Protein AF-A0A6A0HAI7-F1 (afdb_monomer)

Mean predicted aligned error: 9.39 Å

Structure (mmCIF, N/CA/C/O backbone):
data_AF-A0A6A0HAI7-F1
#
_entry.id   AF-A0A6A0HAI7-F1
#
loop_
_atom_site.group_PDB
_atom_site.id
_atom_site.type_symbol
_atom_site.label_atom_id
_atom_site.label_alt_id
_atom_site.label_comp_id
_atom_site.label_asym_id
_atom_site.label_entity_id
_atom_site.label_seq_id
_atom_site.pdbx_PDB_ins_code
_atom_site.Cartn_x
_atom_site.Cartn_y
_atom_site.Cartn_z
_atom_site.occupancy
_atom_site.B_iso_or_equiv
_atom_site.auth_seq_id
_atom_site.auth_comp_id
_atom_site.auth_asym_id
_atom_site.auth_atom_id
_atom_site.pdbx_PDB_model_num
ATOM 1 N N . MET A 1 1 ? -22.309 -14.826 48.897 1.00 45.53 1 MET A N 1
ATOM 2 C CA . MET A 1 1 ? -22.181 -15.515 47.592 1.00 45.53 1 MET A CA 1
ATOM 3 C C . MET A 1 1 ? -22.542 -14.545 46.463 1.00 45.53 1 MET A C 1
ATOM 5 O O . MET A 1 1 ? -23.394 -14.821 45.639 1.00 45.53 1 MET A O 1
ATOM 9 N N . VAL A 1 2 ? -22.057 -13.303 46.513 1.00 44.00 2 VAL A N 1
ATOM 10 C CA . VAL A 1 2 ? -20.941 -12.828 45.668 1.00 44.00 2 VAL A CA 1
ATOM 11 C C . VAL A 1 2 ? -20.968 -13.411 44.246 1.00 44.00 2 VAL A C 1
ATOM 13 O O . VAL A 1 2 ? -20.041 -14.093 43.822 1.00 44.00 2 VAL A O 1
ATOM 16 N N . GLN A 1 3 ? -22.025 -13.130 43.484 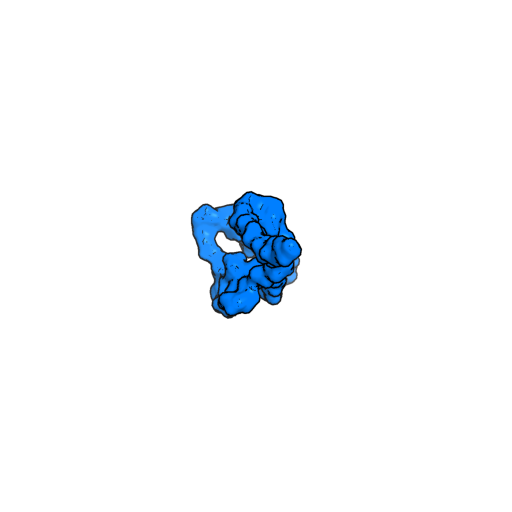1.00 44.88 3 GLN A N 1
ATOM 17 C CA . GLN A 1 3 ? -21.894 -13.105 42.031 1.00 44.88 3 GLN A CA 1
ATOM 18 C C . GLN A 1 3 ? -21.074 -11.863 41.686 1.00 44.88 3 GLN A C 1
ATOM 20 O O . GLN A 1 3 ? -21.603 -10.787 41.429 1.00 44.88 3 GLN A O 1
ATOM 25 N N . LEU A 1 4 ? -19.749 -12.022 41.741 1.00 51.31 4 LEU A N 1
ATOM 26 C CA . LEU A 1 4 ? -18.809 -11.176 41.025 1.00 51.31 4 LEU A CA 1
ATOM 27 C C . LEU A 1 4 ? -19.162 -11.257 39.534 1.00 51.31 4 LEU A C 1
ATOM 29 O O . LEU A 1 4 ? -18.597 -12.050 38.786 1.00 51.31 4 LEU A O 1
ATOM 33 N N . THR A 1 5 ? -20.107 -10.441 39.077 1.00 55.00 5 THR A N 1
ATOM 34 C CA . THR A 1 5 ? -20.147 -10.057 37.672 1.00 55.00 5 THR A CA 1
ATOM 35 C C . THR A 1 5 ? -18.886 -9.241 37.442 1.00 55.00 5 THR A C 1
ATOM 37 O O . THR A 1 5 ? -18.797 -8.087 37.859 1.00 55.00 5 THR A O 1
ATOM 40 N N . LEU A 1 6 ? -17.874 -9.886 36.865 1.00 56.03 6 LEU A N 1
ATOM 41 C CA . LEU A 1 6 ? -16.648 -9.273 36.379 1.00 56.03 6 LEU A CA 1
ATOM 42 C C . LEU A 1 6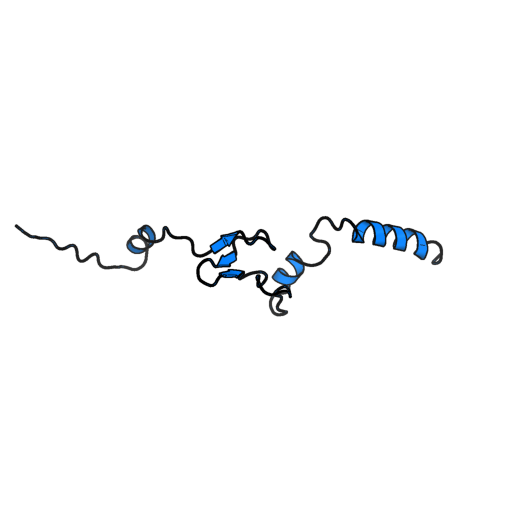 ? -17.011 -8.088 35.471 1.00 56.03 6 LEU A C 1
ATOM 44 O O . LEU A 1 6 ? -17.199 -8.244 34.266 1.00 56.03 6 LEU A O 1
ATOM 48 N N . PHE A 1 7 ? -17.082 -6.885 36.040 1.00 52.81 7 PHE A N 1
ATOM 49 C CA . PHE A 1 7 ? -16.855 -5.648 35.309 1.00 52.81 7 PHE A CA 1
ATOM 50 C C . PHE A 1 7 ? -15.395 -5.699 34.857 1.00 52.81 7 PHE A C 1
ATOM 52 O O . PHE A 1 7 ? -14.501 -5.187 35.528 1.00 52.81 7 PHE A O 1
ATOM 59 N N . VAL A 1 8 ? -15.119 -6.395 33.750 1.00 59.91 8 VAL A N 1
ATOM 60 C CA . VAL A 1 8 ? -13.816 -6.320 33.093 1.00 59.91 8 VAL A CA 1
ATOM 61 C C . VAL A 1 8 ? -13.703 -4.887 32.597 1.00 59.91 8 VAL A C 1
ATOM 63 O O . VAL A 1 8 ? -14.210 -4.542 31.530 1.00 59.91 8 VAL A O 1
ATOM 66 N N . VAL A 1 9 ? -13.092 -4.031 33.418 1.00 62.03 9 VAL A N 1
ATOM 67 C CA . VAL A 1 9 ? -12.693 -2.682 33.037 1.00 62.03 9 VAL A CA 1
ATOM 68 C C . VAL A 1 9 ? -11.888 -2.852 31.757 1.00 62.03 9 VAL A C 1
ATOM 70 O O . VAL A 1 9 ? -10.803 -3.434 31.767 1.00 62.03 9 VAL A O 1
ATOM 73 N N . GLN A 1 10 ? -12.457 -2.420 30.633 1.00 67.25 10 GLN A N 1
ATOM 74 C CA . GLN A 1 10 ? -11.822 -2.503 29.325 1.00 67.25 10 GLN A CA 1
ATOM 75 C C . GLN A 1 10 ? -10.729 -1.427 29.277 1.00 67.25 10 GLN A C 1
ATOM 77 O O . GLN A 1 10 ? -10.874 -0.364 28.679 1.00 67.25 10 GLN A O 1
ATOM 82 N N . THR A 1 11 ? -9.656 -1.664 30.029 1.00 80.69 11 THR A N 1
ATOM 83 C CA . THR A 1 11 ? -8.507 -0.775 30.137 1.00 80.69 11 THR A CA 1
ATOM 84 C C . THR A 1 11 ? -7.734 -0.773 28.819 1.00 80.69 11 THR A C 1
ATOM 86 O O . THR A 1 11 ? -7.736 -1.737 28.050 1.00 80.69 11 THR A O 1
ATOM 89 N N . LYS A 1 12 ? -7.082 0.348 28.503 1.00 82.56 12 LYS A N 1
ATOM 90 C CA . LYS A 1 12 ? -6.184 0.422 27.344 1.00 82.56 12 LYS A CA 1
ATOM 91 C C . LYS A 1 12 ? -4.939 -0.421 27.637 1.00 82.56 12 LYS A C 1
ATOM 93 O O . LYS A 1 12 ? -4.441 -0.411 28.757 1.00 82.56 12 LYS A O 1
ATOM 98 N N . GLY A 1 13 ? -4.408 -1.107 26.627 1.00 85.06 13 GLY A N 1
ATOM 99 C CA . GLY A 1 13 ? -3.177 -1.890 26.761 1.00 85.06 13 GLY A CA 1
ATOM 100 C C . GLY A 1 13 ? -3.424 -3.396 26.791 1.00 85.06 13 GLY A C 1
ATOM 101 O O . GLY A 1 13 ? -4.218 -3.902 25.996 1.00 85.06 13 GLY A O 1
ATOM 102 N N . THR A 1 14 ? -2.704 -4.107 27.660 1.00 87.06 14 THR A N 1
ATOM 103 C CA . THR A 1 14 ? -2.571 -5.580 27.691 1.00 87.06 14 THR A CA 1
ATOM 104 C C . THR A 1 14 ? -3.907 -6.320 27.725 1.00 87.06 14 THR A C 1
ATOM 106 O O . THR A 1 14 ? -4.123 -7.209 26.902 1.00 87.06 14 THR A O 1
ATOM 109 N N . SER A 1 15 ? -4.831 -5.894 28.587 1.00 84.56 15 SER A N 1
ATOM 110 C CA . SER A 1 15 ? -6.186 -6.455 28.724 1.00 84.56 15 SER A CA 1
ATOM 111 C C . SER A 1 15 ? -6.974 -6.450 27.405 1.00 84.56 15 SER A C 1
ATOM 113 O O . SER A 1 15 ? -7.664 -7.413 27.081 1.00 84.56 15 SER A O 1
ATOM 115 N N . SER A 1 16 ? -6.820 -5.402 26.589 1.00 84.00 16 SER A N 1
ATOM 116 C CA . SER A 1 16 ? -7.520 -5.247 25.307 1.00 84.00 16 SER A CA 1
ATOM 117 C C . SER A 1 16 ? -6.887 -6.016 24.136 1.00 84.00 16 SER A C 1
ATOM 119 O O . SER A 1 16 ? -7.544 -6.230 23.114 1.00 84.00 16 SER A O 1
ATOM 121 N N . PHE A 1 17 ? -5.613 -6.419 24.234 1.00 86.56 17 PHE A N 1
ATOM 122 C CA . PHE A 1 17 ? -4.909 -7.095 23.135 1.00 86.56 17 PHE A CA 1
ATOM 123 C C . PHE A 1 17 ? -5.315 -8.564 22.975 1.00 86.56 17 PHE A C 1
ATOM 125 O O . PHE A 1 17 ? -5.308 -9.053 21.845 1.00 86.56 17 PHE A O 1
ATOM 132 N N . GLY A 1 18 ? -5.741 -9.236 24.052 1.00 88.50 18 GLY A N 1
ATOM 133 C CA . GLY A 1 18 ? -6.198 -10.633 24.006 1.00 88.50 18 GLY A CA 1
ATOM 134 C C . GLY A 1 18 ? -7.393 -10.860 23.069 1.00 88.50 18 GLY A C 1
ATOM 135 O O . GLY A 1 18 ? -7.527 -11.924 22.475 1.00 88.50 18 GLY A O 1
ATOM 136 N N . LEU A 1 19 ? -8.210 -9.826 22.846 1.00 87.88 19 LEU A N 1
ATOM 137 C CA . LEU A 1 19 ? -9.400 -9.886 21.991 1.00 87.88 19 LEU A CA 1
ATOM 138 C C . LEU A 1 19 ? -9.097 -9.678 20.490 1.00 87.88 19 LEU A C 1
ATOM 140 O O . LEU A 1 19 ? -9.976 -9.831 19.646 1.00 87.88 19 LEU A O 1
ATOM 144 N N . ARG A 1 20 ? -7.861 -9.327 20.104 1.00 88.62 20 ARG A N 1
ATOM 145 C CA . ARG A 1 20 ? -7.513 -8.912 18.726 1.00 88.62 20 ARG A CA 1
ATOM 146 C C . ARG A 1 20 ? -7.033 -10.071 17.841 1.00 88.62 20 ARG A C 1
ATOM 148 O O . ARG A 1 20 ? -5.959 -10.003 17.242 1.00 88.62 20 ARG A O 1
ATOM 155 N N . HIS A 1 21 ? -7.832 -11.131 17.725 1.00 89.50 21 HIS A N 1
ATOM 156 C CA . HIS A 1 21 ? -7.474 -12.327 16.944 1.00 89.50 21 HIS A CA 1
ATOM 157 C C . HIS A 1 21 ? -7.849 -12.241 15.448 1.00 89.50 21 HIS A C 1
ATOM 159 O O . HIS A 1 21 ? -7.187 -12.847 14.601 1.00 89.50 21 HIS A O 1
ATOM 165 N N . VAL A 1 22 ? -8.874 -11.460 15.089 1.00 92.06 22 VAL A N 1
ATOM 166 C CA . VAL A 1 22 ? -9.367 -11.350 13.703 1.00 92.06 22 VAL A CA 1
ATOM 167 C C . VAL A 1 22 ? -8.433 -10.500 12.836 1.00 92.06 22 VAL A C 1
ATOM 169 O O . VAL A 1 22 ? -7.960 -9.437 13.241 1.00 92.06 22 VAL A O 1
ATOM 172 N N . LYS A 1 23 ? -8.184 -10.940 11.597 1.00 92.31 23 LYS A N 1
ATOM 173 C CA . LYS A 1 23 ? -7.354 -10.208 10.630 1.00 92.31 23 LYS A CA 1
ATOM 174 C C . LYS A 1 23 ? -8.208 -9.311 9.737 1.00 92.31 23 LYS A C 1
ATOM 176 O O . LYS A 1 23 ? -9.121 -9.768 9.057 1.00 92.31 23 LYS A O 1
ATOM 181 N N . THR A 1 24 ? -7.862 -8.028 9.684 1.00 94.81 24 THR A N 1
ATOM 182 C CA . THR A 1 24 ? -8.492 -7.048 8.781 1.00 94.81 24 THR A CA 1
ATOM 183 C C . THR A 1 24 ? -7.947 -7.131 7.355 1.00 94.81 24 THR A C 1
ATOM 185 O O . THR A 1 24 ? -8.670 -6.853 6.390 1.00 94.81 24 THR A O 1
ATOM 188 N N . HIS A 1 25 ? -6.677 -7.530 7.219 1.00 96.00 25 HIS A N 1
ATOM 189 C CA . HIS A 1 25 ? -5.953 -7.588 5.956 1.00 96.00 25 HIS A CA 1
ATOM 190 C C . HIS A 1 25 ? -5.467 -8.995 5.610 1.00 96.00 25 HIS A C 1
ATOM 192 O O . HIS A 1 25 ? -4.979 -9.728 6.466 1.00 96.00 25 HIS A O 1
ATOM 198 N N . THR A 1 26 ? -5.546 -9.328 4.325 1.00 95.31 26 THR A N 1
ATOM 199 C CA . THR A 1 26 ? -5.026 -10.561 3.725 1.00 95.31 26 THR A CA 1
ATOM 200 C C . THR A 1 26 ? -4.159 -10.250 2.499 1.00 95.31 26 THR A C 1
ATOM 202 O O . THR A 1 26 ? -3.975 -9.087 2.103 1.00 95.31 26 THR A O 1
ATOM 205 N N . LEU A 1 27 ? -3.575 -11.29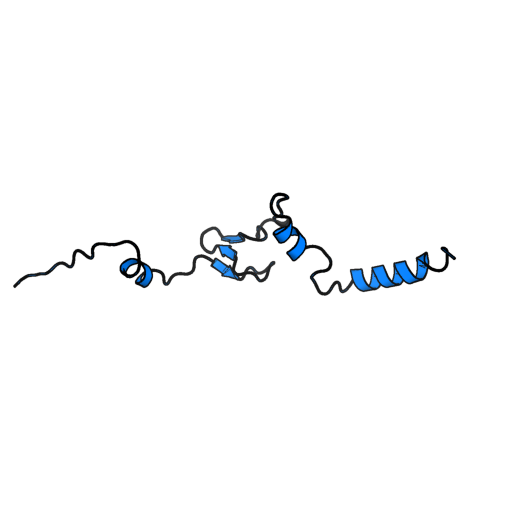0 1.897 1.00 96.56 27 LEU A N 1
ATOM 206 C CA . LEU A 1 27 ? -2.734 -11.171 0.707 1.00 96.56 27 LEU A CA 1
ATOM 207 C C . LEU A 1 27 ? -3.540 -10.703 -0.512 1.00 96.56 27 LEU A C 1
ATOM 209 O O . LEU A 1 27 ? -4.599 -11.231 -0.841 1.00 96.56 27 LEU A O 1
ATOM 213 N N . CYS A 1 28 ? -3.015 -9.706 -1.223 1.00 96.12 28 CYS A N 1
ATOM 214 C CA . CYS A 1 28 ? -3.625 -9.203 -2.448 1.00 96.12 28 CYS A CA 1
ATOM 215 C C . CYS A 1 28 ? -3.136 -9.975 -3.681 1.00 96.12 28 CYS A C 1
ATOM 217 O O . CYS A 1 28 ? -1.942 -9.952 -3.975 1.00 96.12 28 CYS A O 1
ATOM 219 N N . ARG A 1 29 ? -4.064 -10.518 -4.483 1.00 93.25 29 ARG A N 1
ATOM 220 C CA . ARG A 1 29 ? -3.763 -11.259 -5.727 1.00 93.25 29 ARG A CA 1
ATOM 221 C C . ARG A 1 29 ? -2.859 -10.514 -6.716 1.00 93.25 29 ARG A C 1
ATOM 223 O O . ARG A 1 29 ? -1.975 -11.112 -7.307 1.00 93.25 29 ARG A O 1
ATOM 230 N N . ARG A 1 30 ? -3.053 -9.203 -6.895 1.00 93.38 30 ARG A N 1
ATOM 231 C CA . ARG A 1 30 ? -2.257 -8.409 -7.852 1.00 93.38 30 ARG A CA 1
ATOM 232 C C . ARG A 1 30 ? -0.858 -8.074 -7.324 1.00 93.38 30 ARG A C 1
ATOM 234 O O . ARG A 1 30 ? 0.074 -7.911 -8.099 1.00 93.38 30 ARG A O 1
ATOM 241 N N . CYS A 1 31 ? -0.731 -7.872 -6.015 1.00 91.50 31 CYS A N 1
ATOM 242 C CA . CYS A 1 31 ? 0.378 -7.105 -5.437 1.00 91.50 31 CYS A CA 1
ATOM 243 C C . CYS A 1 31 ? 1.239 -7.936 -4.486 1.00 91.50 31 CYS A C 1
ATOM 245 O O . CYS A 1 31 ? 2.290 -7.459 -4.072 1.00 91.50 31 CYS A O 1
ATOM 247 N N . GLY A 1 32 ? 0.772 -9.123 -4.090 1.00 91.94 32 GLY A N 1
ATOM 248 C CA . GLY A 1 32 ? 1.458 -10.046 -3.182 1.00 91.94 32 GLY A CA 1
ATOM 249 C C . GLY A 1 32 ? 1.585 -9.559 -1.736 1.00 91.94 32 GLY A C 1
ATOM 250 O O . GLY A 1 32 ? 2.038 -10.300 -0.877 1.00 91.94 32 GLY A O 1
ATOM 251 N N . LYS A 1 33 ? 1.184 -8.318 -1.434 1.00 93.19 33 LYS A N 1
ATOM 252 C CA . LYS A 1 33 ? 1.275 -7.728 -0.091 1.00 93.19 33 LYS A CA 1
ATOM 253 C C . LYS A 1 33 ? 0.047 -8.060 0.748 1.00 93.19 33 LYS A C 1
ATOM 255 O O . LYS A 1 33 ? -1.069 -8.058 0.217 1.00 93.19 33 LYS A O 1
ATOM 260 N N . SER A 1 34 ? 0.246 -8.233 2.057 1.00 94.94 34 SER A N 1
ATOM 261 C CA . SER A 1 34 ? -0.837 -8.298 3.047 1.00 94.94 34 SER A CA 1
ATOM 262 C C . SER A 1 34 ? -1.434 -6.906 3.253 1.00 94.94 34 SER A C 1
ATOM 264 O O . SER A 1 34 ? -1.042 -6.130 4.118 1.00 94.94 34 SER A O 1
ATOM 266 N N . SER A 1 35 ? -2.278 -6.497 2.315 1.00 94.62 35 SER A N 1
ATOM 267 C CA . SER A 1 35 ? -2.870 -5.156 2.275 1.00 94.62 35 SER A CA 1
ATOM 268 C C . SER A 1 35 ? -4.284 -5.176 1.709 1.00 94.62 35 SER A C 1
ATOM 270 O O . SER A 1 35 ? -4.877 -4.116 1.503 1.00 94.62 35 SER A O 1
ATOM 272 N N . TYR A 1 36 ? -4.813 -6.357 1.393 1.00 96.81 36 TYR A N 1
ATOM 273 C CA . TYR A 1 36 ? -6.177 -6.503 0.920 1.00 96.81 36 TYR A CA 1
ATOM 274 C C . TYR A 1 36 ? -7.122 -6.466 2.110 1.00 96.81 36 TYR A C 1
ATOM 276 O O . TYR A 1 36 ? -7.049 -7.326 2.974 1.00 96.81 36 TYR A O 1
ATOM 284 N N . HIS A 1 37 ? -7.972 -5.449 2.192 1.00 96.94 37 HIS A N 1
ATOM 285 C CA . HIS A 1 37 ? -8.948 -5.336 3.266 1.00 96.94 37 HIS A CA 1
ATOM 286 C C . HIS A 1 37 ? -10.134 -6.260 2.987 1.00 96.94 37 HIS A C 1
ATOM 288 O O . HIS A 1 37 ? -10.803 -6.092 1.969 1.00 96.94 37 HIS A O 1
ATOM 294 N N . VAL A 1 38 ? -10.420 -7.188 3.904 1.00 95.25 38 VAL A N 1
ATOM 295 C CA . VAL A 1 38 ? -11.436 -8.236 3.697 1.00 95.25 38 VAL A CA 1
ATOM 296 C C . VAL A 1 38 ? -12.842 -7.638 3.622 1.00 95.25 38 VAL A C 1
ATOM 298 O O . VAL A 1 38 ? -13.531 -7.817 2.625 1.00 95.25 38 VAL A O 1
ATOM 301 N N . GLN A 1 39 ? -13.224 -6.834 4.619 1.00 94.94 39 GLN A N 1
ATOM 302 C CA . GLN A 1 39 ? -14.557 -6.214 4.677 1.00 94.94 39 GLN A CA 1
ATOM 303 C C . GLN A 1 39 ? -14.805 -5.235 3.515 1.00 94.94 39 GLN A C 1
ATOM 305 O O . GLN A 1 39 ? -15.783 -5.359 2.789 1.00 94.94 39 GLN A O 1
ATOM 310 N N . LYS A 1 40 ? -13.880 -4.289 3.284 1.00 95.00 40 LYS A N 1
ATOM 311 C CA . LYS A 1 40 ? -14.003 -3.260 2.231 1.00 95.00 40 LYS A CA 1
ATOM 312 C C . LYS A 1 40 ? -13.670 -3.766 0.824 1.00 95.00 40 LYS A C 1
ATOM 314 O O . LYS A 1 40 ? -13.726 -2.990 -0.125 1.00 95.00 40 LYS A O 1
ATOM 319 N N . LYS A 1 41 ? -13.243 -5.027 0.697 1.00 94.00 41 LYS A N 1
ATOM 320 C CA . LYS A 1 41 ? -12.844 -5.682 -0.560 1.00 94.00 41 LYS A CA 1
ATOM 321 C C . LYS A 1 41 ? -11.886 -4.839 -1.417 1.00 94.00 41 LYS A C 1
ATOM 323 O O . LYS A 1 41 ? -11.965 -4.829 -2.644 1.00 94.00 41 LYS A O 1
ATOM 328 N N . ARG A 1 42 ? -10.966 -4.105 -0.776 1.00 95.62 42 ARG A N 1
ATOM 329 C CA . ARG A 1 42 ? -10.067 -3.152 -1.451 1.00 95.62 42 ARG A CA 1
ATOM 330 C C . ARG A 1 42 ? -8.640 -3.252 -0.941 1.00 95.62 42 ARG A C 1
ATOM 332 O O . ARG A 1 42 ? -8.393 -3.318 0.261 1.00 95.62 42 ARG A O 1
ATOM 339 N N . CYS A 1 43 ? -7.675 -3.222 -1.857 1.00 96.31 43 CYS A N 1
ATOM 340 C CA . CYS A 1 43 ? -6.261 -3.225 -1.499 1.00 96.31 43 CYS A CA 1
ATOM 341 C C . CYS A 1 43 ? -5.751 -1.82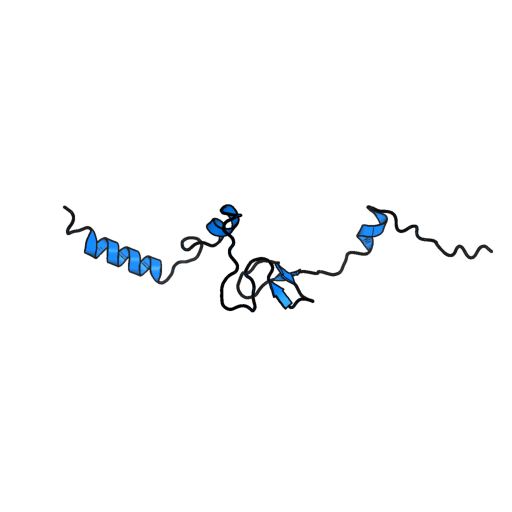4 -1.159 1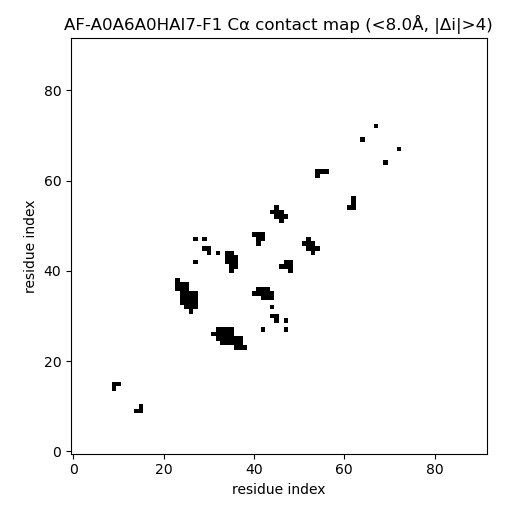.00 96.31 43 CYS A C 1
ATOM 343 O O . CYS A 1 43 ? -5.736 -0.933 -2.014 1.00 96.31 43 CYS A O 1
ATOM 345 N N . ALA A 1 44 ? -5.226 -1.668 0.056 1.00 94.44 44 ALA A N 1
ATOM 346 C CA . ALA A 1 44 ? -4.645 -0.421 0.526 1.00 94.44 44 ALA A CA 1
ATOM 347 C C . ALA A 1 44 ? -3.394 -0.031 -0.269 1.00 94.44 44 ALA A C 1
ATOM 349 O O . ALA A 1 44 ? -3.178 1.150 -0.491 1.00 94.44 44 ALA A O 1
ATOM 350 N N . SER A 1 45 ? -2.574 -0.973 -0.752 1.00 92.94 45 SER A N 1
ATOM 351 C CA . SER A 1 45 ? -1.332 -0.637 -1.469 1.00 92.94 45 SER A CA 1
ATOM 352 C C . SER A 1 45 ? -1.573 -0.272 -2.935 1.00 92.94 45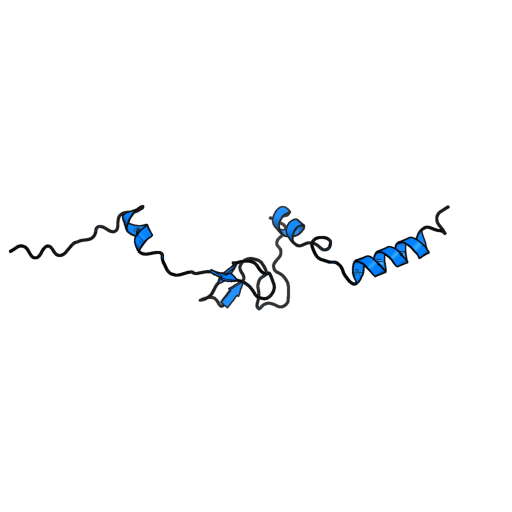 SER A C 1
ATOM 354 O O . SER A 1 45 ? -1.130 0.779 -3.398 1.00 92.94 45 SER A O 1
ATOM 356 N N . CYS A 1 46 ? -2.268 -1.131 -3.678 1.00 93.38 46 CYS A N 1
ATOM 357 C CA . CYS A 1 46 ? -2.363 -1.024 -5.133 1.00 93.38 46 CYS A CA 1
ATOM 358 C C . CYS A 1 46 ? -3.752 -0.687 -5.672 1.00 93.38 46 CYS A C 1
ATOM 360 O O . CYS A 1 46 ? -3.870 -0.444 -6.869 1.00 93.38 46 CYS A O 1
ATOM 362 N N . GLY A 1 47 ? -4.776 -0.636 -4.817 1.00 94.25 47 GLY A N 1
ATOM 363 C CA . GLY A 1 47 ? -6.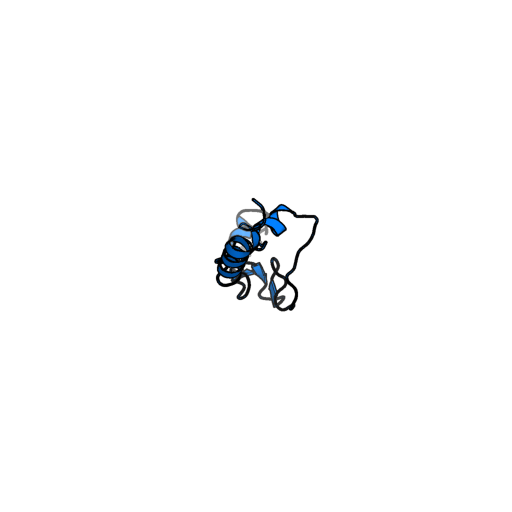118 -0.193 -5.191 1.00 94.25 47 GLY A CA 1
ATOM 364 C C . GLY A 1 47 ? -7.033 -1.262 -5.792 1.00 94.25 47 GLY A C 1
ATOM 365 O O . GLY A 1 47 ? -8.195 -0.947 -6.022 1.00 94.25 47 GLY A O 1
ATOM 366 N N . TYR A 1 48 ? -6.567 -2.506 -5.993 1.00 94.44 48 TYR A N 1
ATOM 367 C CA . TYR A 1 48 ? -7.406 -3.630 -6.454 1.00 94.44 48 TYR A CA 1
ATOM 368 C C . TYR A 1 48 ? -8.770 -3.617 -5.733 1.00 94.44 48 TYR A C 1
ATOM 370 O O . TYR A 1 48 ? -8.747 -3.518 -4.501 1.00 94.44 48 TYR A O 1
ATOM 378 N N . PRO A 1 49 ? -9.918 -3.651 -6.440 1.00 94.19 49 PRO A N 1
ATOM 379 C CA . PRO A 1 49 ? -10.134 -4.103 -7.824 1.00 94.19 49 PRO A CA 1
ATOM 380 C C . PRO A 1 49 ? -9.893 -3.078 -8.946 1.00 94.19 49 PRO A C 1
ATOM 382 O O . PRO A 1 49 ? -9.919 -3.472 -10.108 1.00 94.19 49 PRO A O 1
ATOM 385 N N . CYS A 1 50 ? -9.618 -1.799 -8.657 1.00 94.44 50 CYS A N 1
ATOM 386 C CA . CYS A 1 50 ? -9.535 -0.784 -9.717 1.00 94.44 50 CYS A CA 1
ATOM 387 C C . CYS A 1 50 ? -8.487 -1.141 -10.794 1.00 94.44 50 CYS A C 1
ATOM 389 O O . CYS A 1 50 ? -7.444 -1.714 -10.456 1.00 94.44 50 CYS A O 1
ATOM 391 N N . PRO A 1 51 ? -8.715 -0.820 -12.081 1.00 93.06 51 PRO A N 1
ATOM 392 C CA . PRO A 1 51 ? -7.808 -1.216 -13.163 1.00 93.06 51 PRO A CA 1
ATOM 393 C C . PRO A 1 51 ? -6.454 -0.508 -13.046 1.00 93.06 51 PRO A C 1
ATOM 395 O O . PRO A 1 51 ? -5.400 -1.129 -13.172 1.00 93.06 51 PRO A O 1
ATOM 398 N N . ARG A 1 52 ? -6.470 0.785 -12.700 1.00 92.50 52 ARG A N 1
ATOM 399 C CA . ARG A 1 52 ? -5.256 1.577 -12.486 1.00 92.50 52 ARG A CA 1
ATOM 400 C C . ARG A 1 52 ? -4.585 1.209 -11.167 1.00 92.50 52 ARG A C 1
ATOM 402 O O . ARG A 1 52 ? -5.246 0.976 -10.158 1.00 92.50 52 ARG A O 1
ATOM 409 N N . MET A 1 53 ? -3.256 1.196 -11.154 1.00 92.56 53 MET A N 1
ATOM 410 C CA . MET A 1 53 ? -2.501 0.987 -9.921 1.00 92.56 53 MET A CA 1
ATOM 411 C C . MET A 1 53 ? -2.477 2.266 -9.077 1.00 92.56 53 MET A C 1
ATOM 413 O O . MET A 1 53 ? -2.110 3.334 -9.566 1.00 92.56 53 MET A O 1
ATOM 417 N N . ARG A 1 54 ? -2.812 2.152 -7.787 1.00 93.81 54 ARG A N 1
ATOM 418 C CA . ARG A 1 54 ? -2.747 3.279 -6.845 1.00 93.81 54 ARG A CA 1
ATOM 419 C C . ARG A 1 54 ? -1.301 3.748 -6.636 1.00 93.81 54 ARG A C 1
ATOM 421 O O . ARG A 1 54 ? -0.484 3.028 -6.051 1.00 93.81 54 ARG A O 1
ATOM 428 N N . LYS A 1 55 ? -1.006 4.984 -7.037 1.00 92.75 55 LYS A N 1
ATOM 429 C CA . LYS A 1 55 ? 0.257 5.695 -6.786 1.00 92.75 55 LYS A CA 1
ATOM 430 C C . LYS A 1 55 ? -0.041 7.136 -6.378 1.00 92.75 55 LYS A C 1
ATOM 432 O O . LYS A 1 55 ? -0.969 7.731 -6.914 1.00 92.75 55 LYS A O 1
ATOM 437 N N . TYR A 1 56 ? 0.740 7.673 -5.450 1.00 94.06 56 TYR A N 1
ATOM 438 C CA . TYR A 1 56 ? 0.669 9.075 -5.050 1.00 94.06 56 TYR A CA 1
ATOM 439 C C . TYR A 1 56 ? 2.076 9.661 -5.033 1.00 94.06 56 TYR A C 1
ATOM 441 O O . TYR A 1 56 ? 3.021 8.958 -4.673 1.00 94.06 56 TYR A O 1
ATOM 449 N N . ARG A 1 57 ? 2.209 10.933 -5.423 1.00 93.75 57 ARG A N 1
ATOM 450 C CA . ARG A 1 57 ? 3.513 11.603 -5.541 1.00 93.75 57 ARG A CA 1
ATOM 451 C C . ARG A 1 57 ? 4.131 11.964 -4.188 1.00 93.75 57 ARG A C 1
ATOM 453 O O . ARG A 1 57 ? 5.344 11.945 -4.085 1.00 93.75 57 ARG A O 1
ATOM 460 N N . TRP A 1 58 ? 3.320 12.135 -3.140 1.00 94.56 58 TRP A N 1
ATOM 461 C CA . TRP A 1 58 ? 3.806 12.424 -1.782 1.00 94.56 58 TRP A CA 1
ATOM 462 C C . TRP A 1 58 ? 4.677 11.313 -1.168 1.00 94.56 58 TRP A C 1
ATOM 464 O O . TRP A 1 58 ? 5.378 11.554 -0.194 1.00 94.56 58 TRP A O 1
ATOM 474 N N . SER A 1 59 ? 4.655 10.086 -1.709 1.00 92.81 59 SER A N 1
ATOM 475 C CA . SER A 1 59 ? 5.550 9.008 -1.268 1.00 92.81 59 SER A CA 1
ATOM 476 C C . SER A 1 59 ? 6.394 8.475 -2.416 1.00 92.81 59 SER A C 1
ATOM 478 O O . SER A 1 59 ? 6.074 7.466 -3.055 1.00 92.81 59 SER A O 1
ATOM 480 N N . GLU A 1 60 ? 7.536 9.115 -2.630 1.00 94.88 60 GLU A N 1
ATOM 481 C CA . GLU A 1 60 ? 8.520 8.691 -3.626 1.00 94.88 60 GLU A CA 1
ATOM 482 C C . GLU A 1 60 ? 9.062 7.290 -3.331 1.00 94.88 60 GLU A C 1
ATOM 484 O O . GLU A 1 60 ? 9.142 6.437 -4.218 1.00 94.88 60 GLU A O 1
ATOM 489 N N . LYS A 1 61 ? 9.325 6.984 -2.053 1.00 94.62 61 LYS A N 1
ATOM 490 C CA . LYS A 1 61 ? 9.783 5.657 -1.610 1.00 94.62 61 LYS A CA 1
ATOM 491 C C . LYS A 1 61 ? 8.795 4.552 -1.993 1.00 94.62 61 LYS A C 1
ATOM 493 O O . LYS A 1 61 ? 9.211 3.462 -2.393 1.00 94.62 61 LYS A O 1
ATOM 498 N N . ALA A 1 62 ? 7.490 4.808 -1.883 1.00 92.75 62 ALA A N 1
ATOM 499 C CA . ALA A 1 62 ? 6.461 3.842 -2.262 1.00 92.75 62 ALA A CA 1
ATOM 500 C C . ALA A 1 62 ? 6.322 3.689 -3.783 1.00 92.75 62 ALA A C 1
ATOM 502 O O . ALA A 1 62 ? 5.983 2.597 -4.254 1.00 92.75 62 ALA A O 1
ATOM 503 N N . CYS A 1 63 ? 6.576 4.758 -4.542 1.00 92.94 63 CYS A N 1
ATOM 504 C CA . CYS A 1 63 ? 6.654 4.709 -5.998 1.00 92.94 63 CYS A CA 1
ATOM 505 C C . CYS A 1 63 ? 7.865 3.880 -6.445 1.00 92.94 63 CYS A C 1
ATOM 507 O O . CYS A 1 63 ? 7.668 2.870 -7.116 1.00 92.94 63 CYS A O 1
ATOM 509 N N . ARG A 1 64 ? 9.079 4.201 -5.975 1.00 93.94 64 ARG A N 1
ATOM 510 C CA . ARG A 1 64 ? 10.338 3.512 -6.326 1.00 93.94 64 ARG A CA 1
ATOM 511 C C . ARG A 1 64 ? 10.309 2.002 -6.074 1.00 93.94 64 ARG A C 1
ATOM 513 O O . ARG A 1 64 ? 10.793 1.225 -6.882 1.00 93.94 64 ARG A O 1
ATOM 520 N N . ARG A 1 65 ? 9.681 1.549 -4.985 1.00 92.50 65 ARG A N 1
ATOM 521 C CA . ARG A 1 65 ? 9.538 0.108 -4.674 1.00 92.50 65 ARG A CA 1
ATOM 522 C C . ARG A 1 65 ? 8.654 -0.671 -5.662 1.00 92.50 65 ARG A C 1
ATOM 524 O O . ARG A 1 65 ? 8.513 -1.879 -5.508 1.00 92.50 65 ARG A O 1
ATOM 531 N N . ARG A 1 66 ? 7.981 0.006 -6.596 1.00 89.94 66 ARG A N 1
ATOM 532 C CA . ARG A 1 66 ? 7.032 -0.586 -7.553 1.00 89.94 66 ARG A CA 1
ATOM 533 C C . ARG A 1 66 ? 7.274 -0.153 -8.997 1.00 89.94 66 ARG A C 1
ATOM 535 O O . ARG A 1 66 ? 6.511 -0.561 -9.868 1.00 89.94 66 ARG A O 1
ATOM 542 N N . THR A 1 67 ? 8.268 0.692 -9.261 1.00 92.31 67 THR A N 1
ATOM 543 C CA . THR A 1 67 ? 8.583 1.115 -10.626 1.00 92.31 67 THR A CA 1
ATOM 544 C C . THR A 1 67 ? 9.081 -0.063 -11.459 1.00 92.31 67 THR A C 1
ATOM 546 O O . THR A 1 67 ? 9.566 -1.076 -10.936 1.00 92.31 67 THR A O 1
ATOM 549 N N . THR A 1 68 ? 8.966 0.079 -12.779 1.00 91.25 68 THR A N 1
ATOM 550 C CA . THR A 1 68 ? 9.621 -0.792 -13.760 1.00 91.25 68 THR A CA 1
ATOM 551 C C . THR A 1 68 ? 11.108 -0.918 -13.408 1.00 91.25 68 THR A C 1
ATOM 553 O O . THR A 1 68 ? 11.719 0.068 -13.005 1.00 91.25 68 THR A O 1
ATOM 556 N N . GLY A 1 69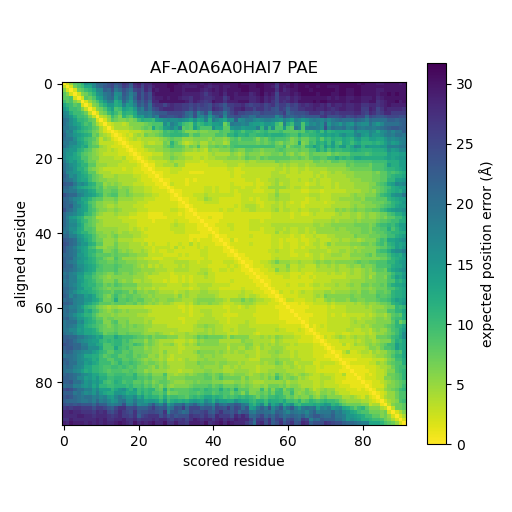 ? 11.675 -2.125 -13.473 1.00 89.81 69 GLY A N 1
ATOM 557 C CA . GLY A 1 69 ? 13.020 -2.408 -12.938 1.00 89.81 69 GLY A CA 1
ATOM 558 C C . GLY A 1 69 ? 13.021 -3.396 -11.774 1.00 89.81 69 GLY A C 1
ATOM 559 O O . GLY A 1 69 ? 13.904 -4.236 -11.680 1.00 89.81 69 GLY A O 1
ATOM 560 N N . THR A 1 70 ? 11.996 -3.343 -10.920 1.00 91.06 70 THR A N 1
ATOM 561 C CA . THR A 1 70 ? 11.923 -4.161 -9.691 1.00 91.06 70 THR A CA 1
ATOM 562 C C . THR A 1 70 ? 11.545 -5.627 -9.918 1.00 91.06 70 THR A C 1
ATOM 564 O O . THR A 1 70 ? 11.839 -6.479 -9.085 1.00 91.06 70 THR A O 1
ATOM 567 N N . GLY A 1 71 ? 10.863 -5.933 -11.024 1.00 91.50 71 GLY A N 1
ATOM 568 C CA . GLY A 1 71 ? 10.422 -7.287 -11.365 1.00 91.50 71 GLY A CA 1
ATOM 569 C C . GLY A 1 71 ? 11.349 -8.003 -12.351 1.00 91.50 71 GLY A C 1
ATOM 570 O O . GLY A 1 71 ? 12.388 -7.497 -12.756 1.00 91.50 71 GLY A O 1
ATOM 571 N N . ARG A 1 72 ? 10.918 -9.176 -12.832 1.00 93.38 72 ARG A N 1
ATOM 572 C CA . ARG A 1 72 ? 11.701 -10.016 -13.765 1.00 93.38 72 ARG A CA 1
ATOM 573 C C . ARG A 1 72 ? 11.970 -9.380 -15.140 1.00 93.38 72 ARG A C 1
ATOM 575 O O . ARG A 1 72 ? 12.828 -9.871 -15.861 1.00 93.38 72 ARG A O 1
ATOM 582 N N . MET A 1 73 ? 11.209 -8.349 -15.528 1.00 93.06 73 MET A N 1
ATOM 583 C CA . MET A 1 73 ? 11.336 -7.623 -16.807 1.00 93.06 73 MET A CA 1
ATOM 584 C C . MET A 1 73 ? 11.509 -8.523 -18.049 1.00 93.06 73 MET A C 1
ATOM 586 O O . MET A 1 73 ? 12.299 -8.206 -18.929 1.00 93.06 73 MET A O 1
ATOM 590 N N . ARG A 1 74 ? 10.777 -9.644 -18.142 1.00 93.69 74 ARG A N 1
ATOM 591 C CA . ARG A 1 74 ? 11.005 -10.683 -19.171 1.00 93.69 74 ARG A CA 1
ATOM 592 C C . ARG A 1 74 ? 11.057 -10.135 -20.602 1.00 93.69 74 ARG A C 1
ATOM 594 O O . ARG A 1 74 ? 12.004 -10.424 -21.319 1.00 93.69 74 ARG A O 1
ATOM 601 N N . HIS A 1 75 ? 10.073 -9.323 -20.985 1.00 93.25 75 HIS A N 1
ATOM 602 C CA . HIS A 1 75 ? 10.021 -8.722 -22.318 1.00 93.25 75 HIS A CA 1
ATOM 603 C C . HIS A 1 75 ? 10.958 -7.511 -22.438 1.00 93.25 75 HIS A C 1
ATOM 605 O O . HIS A 1 75 ? 11.882 -7.515 -23.244 1.00 93.25 75 HIS A O 1
ATOM 611 N N . LEU A 1 76 ? 10.777 -6.508 -21.570 1.00 93.00 76 LEU A N 1
ATOM 612 C CA . LEU A 1 76 ? 11.522 -5.244 -21.636 1.00 93.00 76 LEU A CA 1
ATOM 613 C C . LEU A 1 76 ? 13.044 -5.425 -21.564 1.00 93.00 76 LEU A C 1
ATOM 615 O O . LEU A 1 76 ? 13.768 -4.680 -22.212 1.00 93.00 76 LEU A O 1
ATOM 619 N N . LYS A 1 77 ? 13.543 -6.426 -20.829 1.00 90.94 77 LYS A N 1
ATOM 620 C CA . LYS A 1 77 ? 14.979 -6.731 -20.768 1.00 90.94 77 LYS A CA 1
ATOM 621 C C . LYS A 1 77 ? 15.532 -7.138 -22.134 1.00 90.94 77 LYS A C 1
ATOM 623 O O . LYS A 1 77 ? 16.634 -6.729 -22.482 1.00 90.94 77 LYS A O 1
ATOM 628 N N . VAL A 1 78 ? 14.791 -7.941 -22.897 1.00 93.06 78 VAL A N 1
ATOM 629 C CA . VAL A 1 78 ? 15.198 -8.370 -24.244 1.00 93.06 78 VAL A CA 1
ATOM 630 C C . VAL A 1 78 ? 15.118 -7.195 -25.210 1.00 93.06 78 VAL A C 1
ATOM 632 O O . VAL A 1 78 ? 16.074 -6.946 -25.939 1.00 93.06 78 VAL A O 1
ATOM 635 N N . THR A 1 79 ? 14.029 -6.425 -25.162 1.00 91.06 79 THR A N 1
ATOM 636 C CA . THR A 1 79 ? 13.849 -5.239 -26.007 1.00 91.06 79 THR A CA 1
ATOM 637 C C . THR A 1 79 ? 14.958 -4.214 -25.774 1.00 91.06 79 THR A C 1
ATOM 639 O O . THR A 1 79 ? 15.583 -3.780 -26.732 1.00 91.06 79 THR A O 1
ATOM 642 N N . MET A 1 80 ? 15.295 -3.897 -24.518 1.00 89.56 80 MET A N 1
ATOM 643 C CA . MET A 1 80 ? 16.387 -2.966 -24.204 1.00 89.56 80 MET A CA 1
ATOM 644 C C . MET A 1 80 ? 17.759 -3.472 -24.668 1.00 89.56 80 MET A C 1
ATOM 646 O O . MET A 1 80 ? 18.577 -2.674 -25.113 1.00 89.56 80 MET A O 1
ATOM 650 N N . LYS A 1 81 ? 18.018 -4.786 -24.611 1.00 89.25 81 LYS A N 1
ATOM 651 C CA . LYS A 1 81 ? 19.257 -5.367 -25.154 1.00 89.25 81 LYS A CA 1
ATOM 652 C C . LYS A 1 81 ? 19.349 -5.205 -26.670 1.00 89.25 81 LYS A C 1
ATOM 654 O O . LYS A 1 81 ? 20.401 -4.814 -27.156 1.00 89.25 81 LYS A O 1
ATOM 659 N N . ARG A 1 82 ? 18.252 -5.470 -27.388 1.00 88.56 82 ARG A N 1
ATOM 660 C CA . ARG A 1 82 ? 18.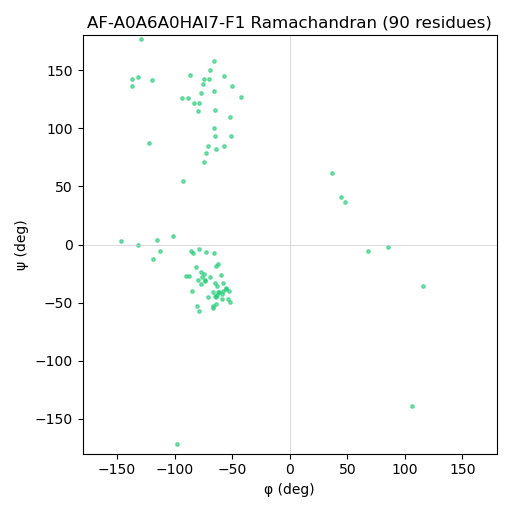174 -5.281 -28.846 1.00 88.56 82 ARG A CA 1
ATOM 661 C C . ARG A 1 82 ? 18.332 -3.814 -29.232 1.00 88.56 82 ARG A C 1
ATOM 663 O O . ARG A 1 82 ? 19.106 -3.498 -30.120 1.00 88.56 82 ARG A O 1
ATOM 670 N N . LEU A 1 83 ? 17.646 -2.912 -28.530 1.00 89.38 83 LEU A N 1
ATOM 671 C CA . LEU A 1 83 ? 17.797 -1.473 -28.748 1.00 89.38 83 LEU A CA 1
ATOM 672 C C . LEU A 1 83 ? 19.249 -1.036 -28.536 1.00 89.38 83 LEU A C 1
ATOM 674 O O . LEU A 1 83 ? 19.785 -0.304 -29.357 1.00 89.38 83 LEU A O 1
ATOM 678 N N . LYS A 1 84 ? 19.913 -1.544 -27.490 1.00 86.94 84 LYS A N 1
ATOM 679 C CA . LYS A 1 84 ? 21.329 -1.263 -27.244 1.00 86.94 84 LYS A CA 1
ATOM 680 C C . LYS A 1 84 ? 22.228 -1.795 -28.366 1.00 86.94 84 LYS A C 1
ATOM 682 O O . LYS A 1 84 ? 23.116 -1.078 -28.798 1.00 86.94 84 LYS A O 1
ATOM 687 N N . SER A 1 85 ? 22.008 -3.013 -28.861 1.00 81.81 85 SER A N 1
ATOM 688 C CA . SER A 1 85 ? 22.827 -3.555 -29.954 1.00 81.81 85 SER A CA 1
ATOM 689 C C . SER A 1 85 ? 22.602 -2.849 -31.291 1.00 81.81 85 SER A C 1
ATOM 691 O O . SER A 1 85 ? 23.509 -2.826 -32.105 1.00 81.81 85 SER A O 1
ATOM 693 N N . VAL A 1 86 ? 21.410 -2.293 -31.525 1.00 81.25 86 VAL A N 1
ATOM 694 C CA . VAL A 1 86 ? 21.076 -1.600 -32.779 1.00 81.25 86 VAL A CA 1
ATOM 695 C C . VAL A 1 86 ? 21.518 -0.137 -32.762 1.00 81.25 86 VAL A C 1
ATOM 697 O O . VAL A 1 86 ? 22.005 0.345 -33.772 1.00 81.25 86 VAL A O 1
ATOM 700 N N . LEU A 1 87 ? 21.369 0.573 -31.640 1.00 73.19 87 LEU A N 1
ATOM 701 C CA . LEU A 1 87 ? 21.630 2.019 -31.574 1.00 73.19 87 LEU A CA 1
ATOM 702 C C . LEU A 1 87 ? 23.076 2.381 -31.213 1.00 73.19 87 LEU A C 1
ATOM 704 O O . LEU A 1 87 ? 23.540 3.446 -31.593 1.00 73.19 87 LEU A O 1
ATOM 708 N N . VAL A 1 88 ? 23.797 1.527 -30.482 1.00 63.88 88 VAL A N 1
ATOM 709 C CA . VAL A 1 88 ? 25.177 1.817 -30.053 1.00 63.88 88 VAL A CA 1
ATOM 710 C C . VAL A 1 88 ? 26.240 1.719 -31.171 1.00 63.88 88 VAL A C 1
ATOM 712 O O . VAL A 1 88 ? 27.182 2.501 -31.097 1.00 63.88 88 VAL A O 1
ATOM 715 N N . PRO A 1 89 ? 26.137 0.872 -32.223 1.00 59.72 89 PRO A N 1
ATOM 716 C CA . PRO A 1 89 ? 27.139 0.853 -33.298 1.00 59.72 89 PRO A CA 1
ATOM 717 C C . PRO A 1 89 ? 27.084 2.058 -34.254 1.00 59.72 89 PRO A C 1
ATOM 719 O O . PRO A 1 89 ? 27.968 2.181 -35.087 1.00 59.72 89 PRO A O 1
ATOM 722 N N . PHE A 1 90 ? 26.087 2.945 -34.143 1.00 53.66 90 PHE A N 1
ATOM 723 C CA . PHE A 1 90 ? 25.967 4.165 -34.963 1.00 53.66 90 PHE A CA 1
ATOM 724 C C . PHE A 1 90 ? 26.408 5.447 -34.229 1.00 53.66 90 PHE A C 1
ATOM 726 O O . PHE A 1 90 ? 26.169 6.546 -34.720 1.00 53.66 90 PHE A O 1
ATOM 733 N N . ILE A 1 91 ? 26.985 5.320 -33.028 1.00 57.75 91 ILE A N 1
ATOM 734 C CA . ILE A 1 91 ? 27.364 6.451 -32.156 1.00 57.75 91 ILE A CA 1
ATOM 735 C C . ILE A 1 91 ? 28.899 6.527 -31.949 1.00 57.75 91 ILE A C 1
ATOM 737 O O . ILE A 1 91 ? 29.380 7.403 -31.234 1.00 57.75 91 ILE A O 1
ATOM 741 N N . CYS A 1 92 ? 29.676 5.658 -32.609 1.00 43.53 92 CYS A N 1
ATOM 742 C CA . CYS A 1 92 ? 31.124 5.825 -32.790 1.00 43.53 92 CYS A CA 1
ATOM 743 C C . CYS A 1 92 ? 31.426 6.245 -34.225 1.00 43.53 92 CYS A C 1
ATOM 745 O O . CYS A 1 92 ? 30.803 5.652 -35.134 1.00 43.53 92 CYS A O 1
#

Nearest PDB structures (foldseek):
  8fl2-assembly1_LW  TM=9.690E-01  e=1.974E-09  Homo sapiens
  8qyx-assembly1_d1  TM=9.673E-01  e=4.483E-09  Homo sapiens
  8q87-assembly1_Bj  TM=9.482E-01  e=5.139E-09  Gallus gallus
  5tgm-assembly1_o7  TM=9.520E-01  e=4.187E-09  Saccharomyces cerevisiae
  7q08-assembly1_AK  TM=9.499E-01  e=1.018E-08  Candida albicans SC5314

Sequence (92 aa):
MVQLTLFVVQTKGTSSFGLRHVKTHTLCRRCGKSSYHVQKKRCASCGYPCPRMRKYRWSEKACRRRTTGTGRMRHLKVTMKRLKSVLVPFIC

Secondary structure (DSSP, 8-state):
-----------SSHHHHTT--S-SEEE-TTT-SEEEETTTTEETTT-TTSSS----TT-HHHHHTTSTTSS--HHHHHHHHHHHHHHGGG--

Foldseek 3Di:
DDPPPPPVVCDPPDSVVVPPPDDQFDADPVPRDRQQGPVVRAGPLFTPPDPHGDDDPVCPVSVVCPDPPNDPCVPVVVVVVVCCVVVVVVPD

pLDDT: mean 85.54, std 14.55, range [43.53, 96.94]

Radius of gyration: 24.97 Å; Cα contacts (8 Å, |Δi|>4): 64; chains: 1; bounding box: 53×28×83 Å

Organism: Hyalella azteca (NCBI:txid294128)

InterPro domains:
  IPR001569 Large ribosomal subunit protein eL37 [MF_00547] (11-62)
  IPR001569 Large ribosomal subunit protein eL37 [PF01907] (11-62)
  IPR011331 Large ribosomal subunit protein eL37/eL43 [G3DSA:2.20.25.30] (10-87)
  IPR011332 Zinc-binding ribosomal protein [SSF57829] (11-64)
  IPR018267 Large ribosomal subunit protein eL37, conserved site [PS01077] (13-32)

Solvent-accessible surface area (backbone atoms only — not comparable to full-atom values): 6024 Å² total; per-residue (Å²): 132,83,78,75,74,77,78,73,75,86,46,88,58,75,80,52,54,78,75,66,78,79,77,62,53,39,70,25,92,92,72,72,42,74,34,19,27,64,90,80,61,35,24,75,66,44,39,41,81,50,90,63,73,52,78,59,81,93,39,58,72,67,46,65,76,66,39,92,81,77,64,87,48,76,63,61,55,53,53,53,50,51,51,48,68,64,56,56,76,75,75,111